Protein AF-A0A937ZPD2-F1 (afdb_monomer_lite)

Secondary structure (DSSP, 8-state):
-----S-------TT-----SS---HHHHHHHHHHHTT--HHHHHHHHT--HHHHHHHHTT-GGG--

Structure (mmCIF, N/CA/C/O backbone):
data_AF-A0A937ZPD2-F1
#
_entry.id   AF-A0A937ZPD2-F1
#
loop_
_atom_site.group_PDB
_atom_site.id
_atom_site.type_symbol
_atom_site.label_atom_id
_atom_site.label_alt_id
_atom_site.label_comp_id
_atom_site.label_asym_id
_atom_site.label_entity_id
_atom_site.label_seq_id
_atom_site.pdbx_PDB_ins_code
_atom_site.Cartn_x
_atom_site.Cartn_y
_atom_site.Cartn_z
_atom_site.occupancy
_atom_site.B_iso_or_equiv
_atom_site.auth_seq_id
_atom_site.auth_comp_id
_atom_site.auth_asym_id
_atom_site.auth_atom_id
_atom_site.pdbx_PDB_model_num
ATOM 1 N N . MET A 1 1 ? -17.688 12.530 16.658 1.00 37.78 1 MET A N 1
ATOM 2 C CA . MET A 1 1 ? -17.217 12.758 15.275 1.00 37.78 1 MET A CA 1
ATOM 3 C C . MET A 1 1 ? -15.707 12.965 15.355 1.00 37.78 1 MET A C 1
ATOM 5 O O . MET A 1 1 ? -15.262 14.078 15.586 1.00 37.78 1 MET A O 1
ATOM 9 N N . VAL A 1 2 ? -14.926 11.879 15.363 1.00 40.47 2 VAL A N 1
ATOM 10 C CA . VAL A 1 2 ? -13.464 11.947 15.542 1.00 40.47 2 VAL A CA 1
ATOM 11 C C . VAL A 1 2 ? -12.826 11.990 14.162 1.00 40.47 2 VAL A C 1
ATOM 13 O O . VAL A 1 2 ? -12.988 11.063 13.376 1.00 40.47 2 VAL A O 1
ATOM 16 N N . TRP A 1 3 ? -12.143 13.088 13.862 1.00 40.94 3 TRP A N 1
ATOM 17 C CA . TRP A 1 3 ? -11.367 13.257 12.641 1.00 40.94 3 TRP A CA 1
ATOM 18 C C . TRP A 1 3 ? -9.947 12.742 12.915 1.00 40.94 3 TRP A C 1
ATOM 20 O O . TRP A 1 3 ? -9.274 13.245 13.816 1.00 40.94 3 TRP A O 1
ATOM 30 N N . LEU A 1 4 ? -9.509 11.697 12.209 1.00 49.09 4 LEU A N 1
ATOM 31 C CA . LEU A 1 4 ? -8.151 11.164 12.335 1.00 49.09 4 LEU A CA 1
ATOM 32 C C . LEU A 1 4 ? -7.178 12.112 11.619 1.00 49.09 4 LEU A C 1
ATOM 34 O O . LEU A 1 4 ? -7.241 12.291 10.405 1.00 49.09 4 LEU A O 1
ATOM 38 N N . SER A 1 5 ? -6.293 12.739 12.394 1.00 44.72 5 SER A N 1
ATOM 39 C CA . SER A 1 5 ? -5.243 13.635 11.904 1.00 44.72 5 SER A CA 1
ATOM 40 C C . SER A 1 5 ? -4.231 12.874 11.026 1.00 44.72 5 SER A C 1
ATOM 42 O O . SER A 1 5 ? -3.672 11.877 11.485 1.00 44.72 5 SER A O 1
ATOM 44 N N . PRO A 1 6 ? -3.888 13.355 9.816 1.00 49.09 6 PRO A N 1
ATOM 45 C CA . PRO A 1 6 ? -2.982 12.671 8.882 1.00 49.09 6 PRO A CA 1
ATOM 46 C C . PRO A 1 6 ? -1.482 12.805 9.230 1.00 49.09 6 PRO A C 1
ATOM 48 O O . PRO A 1 6 ? -0.624 12.683 8.360 1.00 49.09 6 PRO A O 1
ATOM 51 N N . ARG A 1 7 ? -1.128 13.086 10.492 1.00 50.94 7 ARG A N 1
ATOM 52 C CA . ARG A 1 7 ? 0.258 13.371 10.923 1.00 50.94 7 ARG A CA 1
ATOM 53 C C . ARG A 1 7 ? 0.678 12.650 12.198 1.00 50.94 7 ARG A C 1
ATOM 55 O O . ARG A 1 7 ? 1.303 13.221 13.087 1.00 50.94 7 ARG A O 1
ATOM 62 N N . SER A 1 8 ? 0.377 11.366 12.289 1.00 45.19 8 SER A N 1
ATOM 63 C CA . SER A 1 8 ? 0.974 10.516 13.318 1.00 45.19 8 SER A CA 1
ATOM 64 C C . SER A 1 8 ? 1.391 9.187 12.713 1.00 45.19 8 SER A C 1
ATOM 66 O O . SER A 1 8 ? 0.896 8.134 13.096 1.00 45.19 8 SER A O 1
ATOM 68 N N . PHE A 1 9 ? 2.343 9.241 11.776 1.00 48.38 9 PHE A N 1
ATOM 69 C CA . PHE A 1 9 ? 3.251 8.118 11.570 1.00 48.38 9 PHE A CA 1
ATOM 70 C C . PHE A 1 9 ? 4.101 8.027 12.842 1.00 48.38 9 PHE A C 1
ATOM 72 O O . PHE A 1 9 ? 5.188 8.594 12.928 1.00 48.38 9 PHE A O 1
ATOM 79 N N . ARG A 1 10 ? 3.548 7.424 13.903 1.00 52.53 10 ARG A N 1
ATOM 80 C CA . ARG A 1 10 ? 4.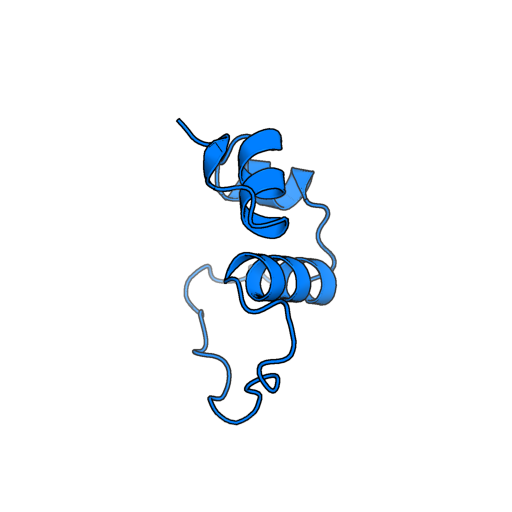390 6.901 14.973 1.00 52.53 10 ARG A CA 1
ATOM 81 C C . ARG A 1 10 ? 5.299 5.907 14.270 1.00 52.53 10 ARG A C 1
ATOM 83 O O . ARG A 1 10 ? 4.798 4.935 13.715 1.00 52.53 10 ARG A O 1
ATOM 90 N N . VAL A 1 11 ? 6.595 6.208 14.233 1.00 50.38 11 VAL A N 1
ATOM 91 C CA . VAL A 1 11 ? 7.628 5.214 13.953 1.00 50.38 11 VAL A CA 1
ATOM 92 C C . VAL A 1 11 ? 7.296 4.047 14.873 1.00 50.38 11 VAL A C 1
ATOM 94 O O . VAL A 1 11 ? 7.343 4.200 16.095 1.00 50.38 11 VAL A O 1
ATOM 97 N N . LEU A 1 12 ? 6.775 2.966 14.292 1.00 51.44 12 LEU A N 1
ATOM 98 C CA . LEU A 1 12 ? 6.454 1.769 15.044 1.00 51.44 12 LEU A CA 1
ATOM 99 C C . LEU A 1 12 ? 7.761 1.302 15.679 1.00 51.44 12 LEU A C 1
ATOM 101 O O . LEU A 1 12 ? 8.815 1.324 15.048 1.00 51.44 12 LEU A O 1
ATOM 105 N N . ASP A 1 13 ? 7.650 0.996 16.959 1.00 46.12 13 ASP A N 1
ATOM 106 C CA . ASP A 1 13 ? 8.672 0.447 17.828 1.00 46.12 13 ASP A CA 1
ATOM 107 C C . ASP A 1 13 ? 9.644 -0.502 17.086 1.00 46.12 13 ASP A C 1
ATOM 109 O O . ASP A 1 13 ? 9.235 -1.477 16.457 1.00 46.12 13 ASP A O 1
ATOM 113 N N . GLU A 1 14 ? 10.942 -0.192 17.149 1.00 48.88 14 GLU A N 1
ATOM 114 C CA . GLU A 1 14 ? 12.049 -0.918 16.499 1.00 48.88 14 GLU A CA 1
ATOM 115 C C . GLU A 1 14 ? 12.183 -2.379 17.003 1.00 48.88 14 GLU A C 1
ATOM 117 O O . GLU A 1 14 ? 12.913 -3.173 16.409 1.00 48.88 14 GLU A O 1
ATOM 122 N N . ALA A 1 15 ? 11.490 -2.776 18.083 1.00 44.94 15 ALA A N 1
ATOM 123 C CA . ALA A 1 15 ? 11.673 -4.078 18.728 1.00 44.94 15 ALA A CA 1
ATOM 124 C C . ALA A 1 15 ? 10.879 -5.237 18.095 1.00 44.94 15 ALA A C 1
ATOM 126 O O . ALA A 1 15 ? 11.030 -6.379 18.527 1.00 44.94 15 ALA A O 1
ATOM 127 N N . ALA A 1 16 ? 10.079 -4.987 17.054 1.00 49.66 16 ALA A N 1
ATOM 128 C CA . ALA A 1 16 ? 9.302 -6.014 16.352 1.00 49.66 16 ALA A CA 1
ATOM 129 C C . ALA A 1 16 ? 9.875 -6.357 14.965 1.00 49.66 16 ALA A C 1
ATOM 131 O O . ALA A 1 16 ? 9.125 -6.498 14.003 1.00 49.66 16 ALA A O 1
ATOM 132 N N . ARG A 1 17 ? 11.202 -6.474 14.825 1.00 50.00 17 ARG A N 1
ATOM 133 C CA . ARG A 1 17 ? 11.815 -6.944 13.569 1.00 50.00 17 ARG A CA 1
ATOM 134 C C . ARG A 1 17 ? 11.444 -8.418 13.342 1.00 50.00 17 ARG A C 1
ATOM 136 O O . ARG A 1 17 ? 11.887 -9.259 14.131 1.00 50.00 17 ARG A O 1
ATOM 143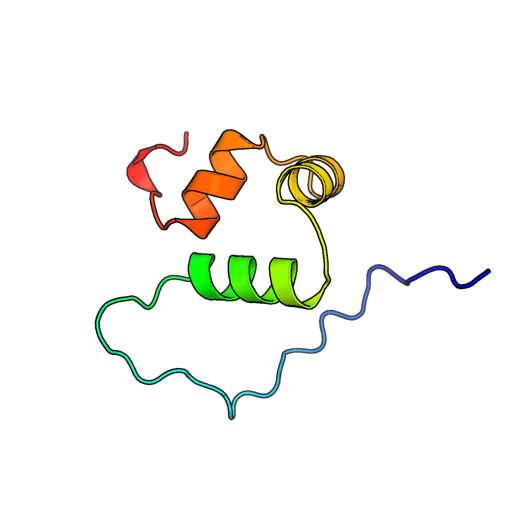 N N . PRO A 1 18 ? 10.671 -8.770 12.297 1.00 47.25 18 PRO A N 1
ATOM 144 C CA . PRO A 1 18 ? 10.485 -10.163 11.923 1.00 47.25 18 PRO A CA 1
ATOM 145 C C . PRO A 1 18 ? 11.849 -10.725 11.519 1.00 47.25 18 PRO A C 1
ATOM 147 O O . PRO A 1 18 ? 12.641 -10.062 10.852 1.00 47.25 18 PRO A O 1
ATOM 150 N N . GLN A 1 19 ? 12.165 -11.923 11.999 1.00 46.25 19 GLN A N 1
ATOM 151 C CA . GLN A 1 19 ? 13.439 -12.569 11.714 1.00 46.25 19 GLN A CA 1
ATOM 152 C C . GLN A 1 19 ? 13.459 -13.006 10.247 1.00 46.25 19 GLN A C 1
ATOM 154 O O . GLN A 1 19 ? 12.595 -13.775 9.825 1.00 46.25 19 GLN A O 1
ATOM 159 N N . ALA A 1 20 ? 14.460 -12.517 9.515 1.00 50.25 20 ALA A N 1
ATOM 160 C CA . ALA A 1 20 ? 14.717 -12.763 8.103 1.00 50.25 20 ALA A CA 1
ATOM 161 C C . ALA A 1 20 ? 14.689 -14.259 7.750 1.00 50.25 20 ALA A C 1
ATOM 163 O O . ALA A 1 20 ? 15.672 -14.985 7.904 1.00 50.25 20 ALA A O 1
ATOM 164 N N . GLY A 1 21 ? 13.542 -14.711 7.254 1.00 42.31 21 GLY A N 1
ATOM 165 C CA . GLY A 1 21 ? 13.306 -16.060 6.762 1.00 42.31 21 GLY A CA 1
ATOM 166 C C . GLY A 1 21 ? 12.464 -15.986 5.498 1.00 42.31 21 GLY A C 1
ATOM 167 O O . GLY A 1 21 ? 11.258 -16.161 5.560 1.00 42.31 21 GLY A O 1
ATOM 168 N N . GLY A 1 22 ? 13.099 -15.679 4.361 1.00 49.72 22 GLY A N 1
ATOM 169 C CA . GLY A 1 22 ? 12.482 -15.754 3.031 1.00 49.72 22 GLY A CA 1
ATOM 170 C C . GLY A 1 22 ? 11.204 -14.925 2.860 1.00 49.72 22 GLY A C 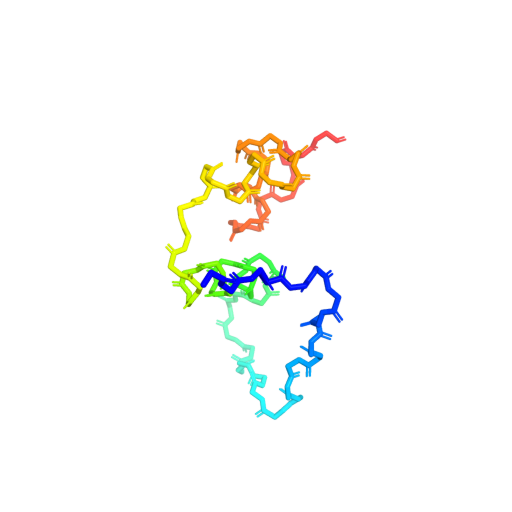1
ATOM 171 O O . GLY A 1 22 ? 10.146 -15.492 2.612 1.00 49.72 22 GLY A O 1
ATOM 172 N N . GLY A 1 23 ? 11.289 -13.595 2.974 1.00 52.97 23 GLY A N 1
ATOM 173 C CA . GLY A 1 23 ? 10.123 -12.729 2.742 1.00 52.97 23 GLY A CA 1
ATOM 174 C C . GLY A 1 23 ? 10.265 -11.242 3.085 1.00 52.97 23 GLY A C 1
ATOM 175 O O . GLY A 1 23 ? 9.264 -10.543 3.062 1.00 52.97 23 GLY A O 1
ATOM 176 N N . ASP A 1 24 ? 11.454 -10.718 3.396 1.00 66.56 24 ASP A N 1
ATOM 177 C CA . ASP A 1 24 ? 11.613 -9.345 3.909 1.00 66.56 24 ASP A CA 1
ATOM 178 C C . ASP A 1 24 ? 11.541 -8.275 2.806 1.00 66.56 24 ASP A C 1
ATOM 180 O O . ASP A 1 24 ? 12.552 -7.690 2.413 1.00 66.56 24 ASP A O 1
ATOM 184 N N . HIS A 1 25 ? 10.349 -7.976 2.295 1.00 83.62 25 HIS A N 1
ATOM 185 C CA . HIS A 1 25 ? 10.136 -6.748 1.530 1.00 83.62 25 HIS A CA 1
ATOM 186 C C . HIS A 1 25 ? 9.200 -5.802 2.274 1.00 83.62 25 HIS A C 1
ATOM 188 O O . HIS A 1 25 ? 8.261 -6.212 2.955 1.00 83.62 25 HIS A O 1
ATOM 194 N N . VAL A 1 26 ? 9.433 -4.499 2.085 1.00 89.06 26 VAL A N 1
ATOM 195 C CA . VAL A 1 26 ? 8.623 -3.421 2.679 1.00 89.06 26 VAL A CA 1
ATOM 196 C C . VAL A 1 26 ? 7.122 -3.583 2.398 1.00 89.06 26 VAL A C 1
ATOM 198 O O . VAL A 1 26 ? 6.293 -3.143 3.186 1.00 89.06 26 VAL A O 1
ATOM 201 N N . GLY A 1 27 ? 6.765 -4.272 1.311 1.00 94.06 27 GLY A N 1
ATOM 202 C CA . GLY A 1 27 ? 5.384 -4.596 0.955 1.00 94.06 27 GLY A CA 1
ATOM 203 C C . GLY A 1 27 ? 4.632 -5.426 1.993 1.00 94.06 27 GLY A C 1
ATOM 204 O O . GLY A 1 27 ? 3.462 -5.134 2.230 1.00 94.06 27 GLY A O 1
ATOM 205 N N . LEU A 1 28 ? 5.286 -6.386 2.661 1.00 93.44 28 LEU A N 1
ATOM 206 C CA . LEU A 1 28 ? 4.637 -7.151 3.732 1.00 93.44 28 LEU A CA 1
ATOM 207 C C . LEU A 1 28 ? 4.266 -6.247 4.905 1.00 93.44 28 LEU A C 1
ATOM 209 O O . LEU A 1 28 ? 3.130 -6.289 5.366 1.00 93.44 28 LEU A O 1
ATOM 213 N N . VAL A 1 29 ? 5.179 -5.360 5.313 1.00 94.44 29 VAL A N 1
ATOM 214 C CA . VAL A 1 29 ? 4.934 -4.389 6.391 1.00 94.44 29 VAL A CA 1
ATOM 215 C C . VAL A 1 29 ? 3.757 -3.472 6.040 1.00 94.44 29 VAL A C 1
ATOM 217 O O . VAL A 1 29 ? 2.897 -3.201 6.877 1.00 94.44 29 VAL A O 1
ATOM 220 N N . LEU A 1 30 ? 3.674 -3.018 4.785 1.00 94.81 30 LEU A N 1
ATOM 221 C CA . LEU A 1 30 ? 2.559 -2.194 4.308 1.00 94.81 30 LEU A CA 1
ATOM 222 C C . LEU A 1 30 ? 1.230 -2.963 4.310 1.00 94.81 30 LEU A C 1
ATOM 224 O O . LEU A 1 30 ? 0.215 -2.433 4.770 1.00 94.81 30 LEU A O 1
ATOM 228 N N . ARG A 1 31 ? 1.240 -4.217 3.846 1.00 95.94 31 ARG A N 1
ATOM 229 C CA . ARG A 1 31 ? 0.069 -5.099 3.841 1.00 95.94 31 ARG A CA 1
ATOM 230 C C . ARG A 1 31 ? -0.429 -5.376 5.254 1.00 95.94 31 ARG A C 1
ATOM 232 O O . ARG A 1 31 ? -1.627 -5.273 5.508 1.00 95.94 31 ARG A O 1
ATOM 239 N N . GLU A 1 32 ? 0.470 -5.704 6.173 1.00 95.75 32 GLU A N 1
ATOM 240 C CA . GLU A 1 32 ? 0.148 -5.927 7.582 1.00 95.75 32 GLU A CA 1
ATOM 241 C C . GLU A 1 32 ? -0.452 -4.675 8.215 1.00 95.75 32 GLU A C 1
ATOM 243 O O . GLU A 1 32 ? -1.517 -4.755 8.826 1.00 95.75 32 GLU A O 1
ATOM 248 N N . ALA A 1 33 ? 0.159 -3.505 8.002 1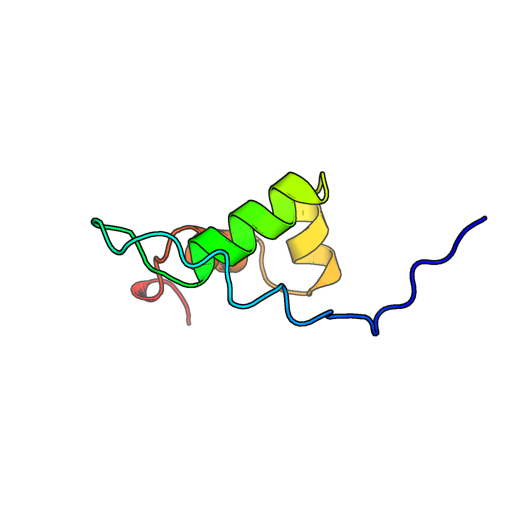.00 96.12 33 ALA A N 1
ATOM 249 C CA . ALA A 1 33 ? -0.370 -2.239 8.498 1.00 96.12 33 ALA A CA 1
ATOM 250 C C . ALA A 1 33 ? -1.781 -1.950 7.958 1.00 96.12 33 ALA A C 1
ATOM 252 O O . ALA A 1 33 ? -2.661 -1.527 8.712 1.00 96.12 33 ALA A O 1
ATOM 253 N N . ARG A 1 34 ? -2.026 -2.214 6.668 1.00 96.38 34 ARG A N 1
ATOM 254 C CA . ARG A 1 34 ? -3.347 -2.053 6.049 1.00 96.38 34 ARG A CA 1
ATOM 255 C C . ARG A 1 34 ? -4.387 -2.983 6.674 1.00 96.38 34 ARG A C 1
ATOM 257 O O . ARG A 1 34 ? -5.479 -2.526 7.017 1.00 96.38 34 ARG A O 1
ATOM 264 N N . LEU A 1 35 ? -4.058 -4.268 6.811 1.00 96.88 35 LEU A N 1
ATOM 265 C CA . LEU A 1 35 ? -4.956 -5.272 7.384 1.00 96.88 35 LEU A CA 1
ATOM 266 C C . LEU A 1 35 ? -5.240 -4.991 8.864 1.00 96.88 35 LEU A C 1
ATOM 268 O O . LEU A 1 35 ? -6.395 -5.048 9.279 1.00 96.88 35 LEU A O 1
ATOM 272 N N . ALA A 1 36 ? -4.224 -4.610 9.641 1.00 96.50 36 ALA A N 1
ATOM 273 C CA . ALA A 1 36 ? -4.371 -4.227 11.045 1.00 96.50 36 ALA A CA 1
ATOM 274 C C . ALA A 1 36 ? -5.259 -2.986 11.224 1.00 96.50 36 ALA A C 1
ATOM 276 O O . ALA A 1 36 ? -5.980 -2.870 12.213 1.00 96.50 36 ALA A O 1
ATOM 277 N N . ALA A 1 37 ? -5.241 -2.072 10.254 1.00 95.00 37 ALA A N 1
ATOM 278 C CA . ALA A 1 37 ? -6.115 -0.906 10.225 1.00 95.00 37 ALA A CA 1
ATOM 279 C C . ALA A 1 37 ? -7.529 -1.198 9.676 1.00 95.00 37 ALA A C 1
ATOM 281 O O . ALA A 1 37 ? -8.372 -0.301 9.679 1.00 95.00 37 ALA A O 1
ATOM 282 N N . GLY A 1 38 ? -7.806 -2.429 9.225 1.00 97.56 38 GLY A N 1
ATOM 283 C CA . GLY A 1 38 ? -9.120 -2.850 8.734 1.00 97.56 38 GLY A CA 1
ATOM 284 C C . GLY A 1 38 ? -9.495 -2.283 7.364 1.00 97.56 38 GLY A C 1
ATOM 285 O O . GLY A 1 38 ? -10.682 -2.178 7.060 1.00 97.56 38 GLY A O 1
ATOM 286 N N . TYR A 1 39 ? -8.510 -1.891 6.550 1.00 97.50 39 TYR A N 1
ATOM 287 C CA . TYR A 1 39 ? -8.771 -1.325 5.230 1.00 97.50 39 TYR A CA 1
ATOM 288 C C . TYR A 1 39 ? -8.626 -2.346 4.102 1.00 97.50 39 TYR A C 1
ATOM 290 O O . TYR A 1 39 ? -7.656 -3.107 4.009 1.00 97.50 39 TYR A O 1
ATOM 298 N N . GLU A 1 40 ? -9.545 -2.263 3.149 1.00 97.44 40 GLU A N 1
ATOM 299 C CA . GLU A 1 40 ? -9.398 -2.908 1.855 1.00 97.44 40 GLU A CA 1
ATOM 300 C C . GLU A 1 40 ? -8.341 -2.194 1.013 1.00 97.44 40 GLU A C 1
ATOM 302 O O . GLU A 1 40 ? -8.186 -0.968 1.048 1.00 97.44 40 GLU A O 1
ATOM 307 N N . ILE A 1 41 ? -7.630 -2.960 0.189 1.00 96.94 41 ILE A N 1
ATOM 308 C CA . ILE A 1 41 ? -6.562 -2.426 -0.663 1.00 96.94 41 ILE A CA 1
ATOM 309 C C . ILE A 1 41 ? -7.065 -1.336 -1.621 1.00 96.94 41 ILE A C 1
ATOM 311 O O . ILE A 1 41 ? -6.375 -0.342 -1.841 1.00 96.94 41 ILE A O 1
ATOM 315 N N . GLY A 1 42 ? -8.304 -1.450 -2.113 1.00 97.06 42 GLY A N 1
ATOM 316 C CA . GLY A 1 42 ? -8.947 -0.419 -2.932 1.00 97.06 42 GLY A CA 1
ATOM 317 C C . GLY A 1 42 ? -9.163 0.901 -2.192 1.00 97.06 42 GLY A C 1
ATOM 318 O O . GLY A 1 42 ? -8.930 1.963 -2.765 1.00 97.06 42 GLY A O 1
ATOM 319 N N . GLN A 1 43 ? -9.535 0.851 -0.910 1.00 97.38 43 GLN A N 1
ATOM 320 C CA . GLN A 1 43 ? -9.761 2.050 -0.098 1.00 97.38 43 GLN A CA 1
ATOM 321 C C . GLN A 1 43 ? -8.455 2.831 0.099 1.00 97.38 43 GLN A C 1
ATOM 323 O O . GLN A 1 43 ? -8.417 4.048 -0.106 1.00 97.38 43 GLN A O 1
ATOM 328 N N . ILE A 1 44 ? -7.366 2.128 0.425 1.00 97.31 44 ILE A N 1
ATOM 329 C CA . ILE A 1 44 ? -6.043 2.743 0.595 1.00 97.31 44 ILE A CA 1
ATOM 330 C C . ILE A 1 44 ? -5.464 3.210 -0.738 1.00 97.31 44 ILE A C 1
ATOM 332 O O . ILE A 1 44 ? -4.929 4.314 -0.798 1.00 97.31 44 ILE A O 1
ATOM 336 N N . ALA A 1 45 ? -5.631 2.448 -1.821 1.00 97.81 45 ALA A N 1
ATOM 337 C CA . ALA A 1 45 ? -5.221 2.869 -3.159 1.00 97.81 45 ALA A CA 1
ATOM 338 C C . ALA A 1 45 ? -5.858 4.216 -3.544 1.00 97.81 45 ALA A C 1
ATOM 340 O O . ALA A 1 45 ? -5.155 5.143 -3.953 1.00 97.81 45 ALA A O 1
ATOM 341 N N . THR A 1 46 ? -7.171 4.368 -3.334 1.00 97.62 46 THR A N 1
ATOM 342 C CA . THR A 1 46 ? -7.877 5.635 -3.569 1.00 97.62 46 THR A CA 1
ATOM 343 C C . THR A 1 46 ? -7.359 6.755 -2.667 1.00 97.62 46 THR A C 1
ATOM 345 O O . THR A 1 46 ? -7.066 7.840 -3.168 1.00 97.62 46 THR A O 1
ATOM 348 N N . SER A 1 47 ? -7.192 6.503 -1.364 1.00 96.94 47 SER A N 1
ATOM 349 C CA . SER A 1 47 ? -6.721 7.518 -0.409 1.00 96.94 47 SER A CA 1
ATOM 350 C C . SER A 1 47 ? -5.291 7.991 -0.693 1.00 96.94 47 SER A C 1
ATOM 352 O O . SER A 1 47 ? -5.004 9.181 -0.578 1.00 96.94 47 SER A O 1
ATOM 354 N N . LEU A 1 48 ? -4.392 7.077 -1.064 1.00 95.88 48 LEU A N 1
ATOM 355 C CA . LEU A 1 48 ? -2.997 7.376 -1.403 1.00 95.88 48 LEU A CA 1
ATOM 356 C C . LEU A 1 48 ? -2.830 7.877 -2.841 1.00 95.88 48 LEU A C 1
ATOM 358 O O . LEU A 1 48 ? -1.745 8.318 -3.211 1.00 95.88 48 LEU A O 1
ATOM 362 N N . ARG A 1 49 ? -3.893 7.814 -3.655 1.00 97.38 49 ARG A N 1
ATOM 363 C CA . ARG A 1 49 ? -3.875 8.127 -5.093 1.00 97.38 49 ARG A CA 1
ATOM 364 C C . ARG A 1 49 ? -2.870 7.265 -5.866 1.00 97.38 49 ARG A C 1
ATOM 366 O O . ARG A 1 49 ? -2.301 7.702 -6.864 1.00 97.38 49 ARG A O 1
ATOM 373 N N . ILE A 1 50 ? -2.689 6.026 -5.418 1.00 95.75 50 ILE A N 1
ATOM 374 C CA . ILE A 1 50 ? -1.885 5.001 -6.084 1.00 95.75 50 ILE A CA 1
ATOM 375 C C . ILE A 1 50 ? -2.846 4.105 -6.861 1.00 95.75 50 ILE A C 1
ATOM 377 O O . ILE A 1 50 ? -3.909 3.739 -6.360 1.00 95.75 50 ILE A O 1
ATOM 381 N N . ARG A 1 51 ? -2.506 3.732 -8.101 1.00 97.25 51 ARG A N 1
ATOM 382 C CA . ARG A 1 51 ? -3.333 2.773 -8.849 1.00 97.25 51 ARG A CA 1
ATOM 383 C C . ARG A 1 51 ? -3.413 1.464 -8.068 1.00 97.25 51 ARG A C 1
ATOM 385 O O . ARG A 1 51 ? -2.381 0.935 -7.671 1.00 97.25 51 ARG A O 1
ATOM 392 N N . HIS A 1 52 ? -4.619 0.91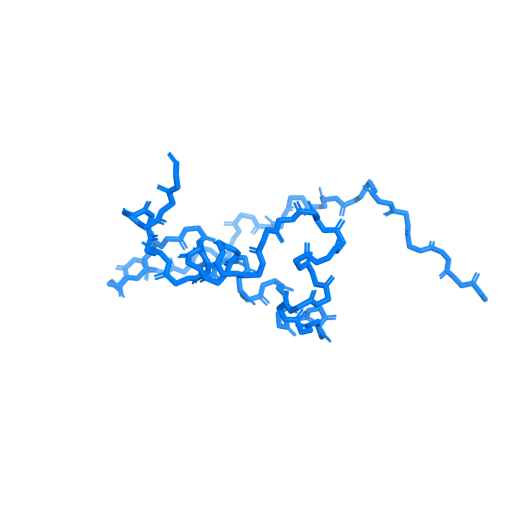4 -7.930 1.00 96.69 52 HIS A N 1
ATOM 393 C CA . HIS A 1 52 ? -4.861 -0.342 -7.211 1.00 96.69 52 HIS A CA 1
ATOM 394 C C . HIS A 1 52 ? -3.858 -1.447 -7.585 1.00 96.69 52 HIS A C 1
ATOM 396 O O . HIS A 1 52 ? -3.254 -2.052 -6.707 1.00 96.69 52 HIS A O 1
ATOM 402 N N . GLY A 1 53 ? -3.625 -1.660 -8.888 1.00 96.62 53 GLY A N 1
ATOM 403 C CA . GLY A 1 53 ? -2.684 -2.679 -9.364 1.00 96.62 53 GLY A CA 1
ATOM 404 C C . GLY A 1 53 ? -1.236 -2.458 -8.915 1.00 96.62 53 GLY A C 1
ATOM 405 O O . GLY A 1 53 ? -0.532 -3.428 -8.662 1.00 96.62 53 GLY A O 1
ATOM 406 N N . TYR A 1 54 ? -0.804 -1.205 -8.759 1.00 97.44 54 TYR A N 1
ATOM 407 C CA . TYR A 1 54 ? 0.547 -0.887 -8.288 1.00 97.44 54 TYR A CA 1
ATOM 408 C C . TYR A 1 54 ? 0.673 -1.025 -6.779 1.00 97.44 54 TYR A C 1
ATOM 410 O O . TYR A 1 54 ? 1.675 -1.548 -6.312 1.00 97.44 54 TYR A O 1
ATOM 418 N N . LEU A 1 55 ? -0.347 -0.629 -6.014 1.00 97.25 55 LEU A N 1
ATOM 419 C CA . LEU A 1 55 ? -0.330 -0.855 -4.570 1.00 97.25 55 LEU A CA 1
ATOM 420 C C . LEU A 1 55 ? -0.301 -2.357 -4.247 1.00 97.25 55 LEU A C 1
ATOM 422 O O . LEU A 1 55 ? 0.475 -2.776 -3.397 1.00 97.25 55 LEU A O 1
ATOM 426 N N . ALA A 1 56 ? -1.073 -3.166 -4.980 1.00 97.00 56 ALA A N 1
ATOM 427 C CA . ALA A 1 56 ? -1.020 -4.623 -4.870 1.00 97.00 56 ALA A CA 1
ATOM 428 C C . ALA A 1 56 ? 0.368 -5.174 -5.221 1.00 97.00 56 ALA A C 1
ATOM 430 O O . ALA A 1 56 ? 0.917 -5.973 -4.473 1.00 97.00 56 ALA A O 1
ATOM 431 N N . ALA A 1 57 ? 0.976 -4.704 -6.314 1.00 96.62 57 ALA A N 1
ATOM 432 C CA . ALA A 1 57 ? 2.327 -5.113 -6.688 1.00 96.62 57 ALA A CA 1
ATOM 433 C C . ALA A 1 57 ? 3.373 -4.748 -5.618 1.00 96.62 57 ALA A C 1
ATOM 435 O O . ALA A 1 57 ? 4.240 -5.563 -5.317 1.00 96.62 57 ALA A O 1
ATOM 436 N N . ILE A 1 58 ? 3.258 -3.569 -4.997 1.00 95.31 58 ILE A N 1
ATOM 437 C CA . ILE A 1 58 ? 4.117 -3.145 -3.883 1.00 95.31 58 ILE A CA 1
ATOM 438 C C . ILE A 1 58 ? 3.927 -4.069 -2.672 1.00 95.31 58 ILE A C 1
ATOM 440 O O . ILE A 1 58 ? 4.923 -4.549 -2.132 1.00 95.31 58 ILE A O 1
ATOM 444 N N . GLU A 1 59 ? 2.681 -4.351 -2.269 1.00 96.44 59 GLU A N 1
ATOM 445 C CA . GLU A 1 59 ? 2.353 -5.266 -1.160 1.00 96.44 59 GLU A CA 1
ATOM 446 C C . GLU A 1 59 ? 2.766 -6.723 -1.420 1.00 96.44 59 GLU A C 1
ATOM 448 O O . GLU A 1 59 ? 3.001 -7.453 -0.461 1.00 96.44 59 GLU A O 1
ATOM 453 N N . ASP A 1 60 ? 2.897 -7.127 -2.687 1.00 95.38 60 ASP A N 1
ATOM 454 C CA . ASP A 1 60 ? 3.369 -8.449 -3.125 1.00 95.38 60 ASP A CA 1
ATOM 455 C C . ASP A 1 60 ? 4.885 -8.492 -3.413 1.00 95.38 60 ASP A C 1
ATOM 457 O O . ASP A 1 60 ? 5.415 -9.542 -3.769 1.00 95.38 60 ASP A O 1
ATOM 461 N N . GLY A 1 61 ? 5.589 -7.355 -3.338 1.00 94.56 61 GLY A N 1
ATOM 462 C CA . GLY A 1 61 ? 7.028 -7.272 -3.6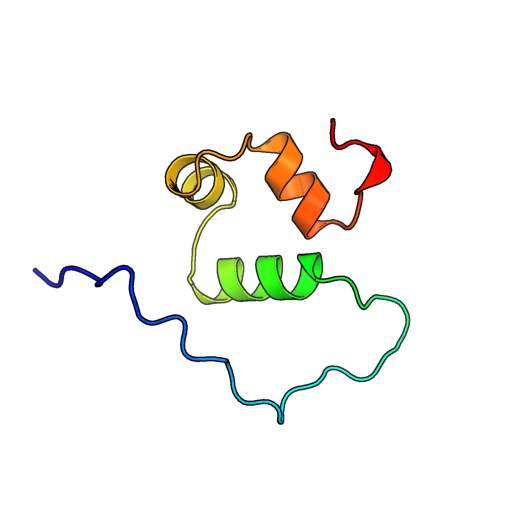30 1.00 94.56 61 GLY A CA 1
ATOM 463 C C . GLY A 1 61 ? 7.387 -7.391 -5.116 1.00 94.56 61 GLY A C 1
ATOM 464 O O . GLY A 1 61 ? 8.559 -7.539 -5.462 1.00 94.56 61 GLY A O 1
ATOM 465 N N . ARG A 1 62 ? 6.395 -7.300 -6.007 1.00 94.00 62 ARG A N 1
ATOM 466 C CA . ARG A 1 62 ? 6.546 -7.351 -7.469 1.00 94.00 62 ARG A CA 1
ATOM 467 C C . ARG A 1 62 ? 6.928 -5.980 -8.013 1.00 94.00 62 ARG A C 1
ATOM 469 O O . ARG A 1 62 ? 6.126 -5.297 -8.641 1.00 94.00 62 ARG A O 1
ATOM 476 N N . PHE A 1 63 ? 8.137 -5.523 -7.711 1.00 91.62 63 PHE A N 1
ATOM 477 C CA . PHE A 1 63 ? 8.595 -4.192 -8.130 1.00 91.62 63 PHE A CA 1
ATOM 478 C C . PHE A 1 63 ? 8.907 -4.102 -9.630 1.00 91.62 63 PHE A C 1
ATOM 480 O O . PHE A 1 63 ? 8.903 -3.014 -10.193 1.00 91.62 63 PHE A O 1
ATOM 487 N N . ASP A 1 64 ? 9.126 -5.241 -10.281 1.00 94.00 64 ASP A N 1
ATOM 488 C CA . ASP A 1 64 ? 9.413 -5.393 -11.709 1.00 94.00 64 ASP A CA 1
ATOM 489 C C . ASP A 1 64 ? 8.248 -4.995 -12.630 1.00 94.00 64 ASP A C 1
ATOM 491 O O . ASP A 1 64 ? 8.463 -4.712 -13.806 1.00 94.00 64 ASP A O 1
ATOM 495 N N . VAL A 1 65 ? 7.017 -4.949 -12.107 1.00 91.56 65 VAL A N 1
ATOM 496 C CA . VAL A 1 65 ? 5.810 -4.586 -12.876 1.00 91.56 65 VAL A CA 1
ATOM 497 C C . VAL A 1 65 ? 5.390 -3.125 -12.690 1.00 91.56 65 VAL A C 1
ATOM 499 O O . VAL A 1 65 ? 4.363 -2.695 -13.227 1.00 91.56 65 VAL A O 1
ATOM 502 N N . LEU A 1 66 ? 6.144 -2.371 -11.887 1.00 91.00 66 LEU A N 1
ATOM 503 C CA . LEU A 1 66 ? 5.927 -0.944 -11.696 1.00 91.00 66 LEU A CA 1
ATOM 504 C C . LEU A 1 66 ? 6.539 -0.170 -12.882 1.00 91.00 66 LEU A C 1
ATOM 506 O O . LEU A 1 66 ? 7.611 -0.554 -13.349 1.00 91.00 66 LEU A O 1
ATOM 510 N N . PRO A 1 67 ? 5.875 0.887 -13.390 1.00 92.44 67 PRO A N 1
ATOM 511 C CA . PRO A 1 67 ? 6.482 1.825 -14.338 1.00 92.44 67 PRO A CA 1
ATOM 512 C C . PRO A 1 67 ? 7.657 2.580 -13.715 1.00 92.44 67 PRO A C 1
ATOM 514 O O . PRO A 1 67 ? 8.625 2.843 -14.461 1.00 92.44 67 PRO A O 1
#

Foldseek 3Di:
DDDDDPPDPPVPDPPPDDPDDPDDAVLCVVVVVCVVVVHDLVVVCVVVVHPSVVNVCSNVVVCVPPD

Radius of gyration: 13.62 Å; chains: 1; bounding box: 32×30×33 Å

pLDDT: mean 78.44, std 22.96, range [37.78, 97.81]

Sequence (67 aa):
MVWLSPRSFRVLDEAARPQAGGGDHVGLVLREARLAAGYEIGQIATSLRIRHGYLAAIEDGRFDVLP